Protein AF-A0EJL5-F1 (afdb_monomer_lite)

Organism: NCBI:txid355333

InterPro domains:
  IPR025711 PepSY domain [PF03413] (34-93)

Secondary structure (DSSP, 8-state):
---S--EEEEEETTEEEEEETTT-PEE---HHHHHHHHHHH--S-PPEEEEEEEEE-SSSSTT--EEEEEEEE-STT--EEEEETTT--EEEEE-HHHHHHHHHHHHHHT-TTTS--S--HHHHHHHHHHHHHHHHHHHHHHHH--TTTTHHHHHTT--

Structure (mmCIF, N/CA/C/O backbone):
data_AF-A0EJL5-F1
#
_entry.id   AF-A0EJL5-F1
#
loop_
_atom_site.group_PDB
_atom_site.id
_atom_site.type_symbol
_atom_site.label_atom_id
_atom_site.label_alt_id
_atom_site.label_comp_id
_atom_site.label_asym_id
_atom_site.label_entity_id
_atom_site.label_seq_id
_atom_site.pdbx_PDB_ins_code
_atom_site.Cartn_x
_atom_site.Cartn_y
_atom_site.Cartn_z
_atom_site.occupancy
_atom_site.B_iso_or_equiv
_atom_site.auth_seq_id
_atom_site.auth_comp_id
_atom_site.auth_asym_id
_atom_site.auth_atom_id
_atom_site.pdbx_PDB_model_num
ATOM 1 N N . MET A 1 1 ? -1.951 -8.499 -20.574 1.00 46.19 1 MET A N 1
ATOM 2 C CA . MET A 1 1 ? -2.410 -9.684 -21.342 1.00 46.19 1 MET A CA 1
ATOM 3 C C . MET A 1 1 ? -1.309 -10.113 -22.309 1.00 46.19 1 MET A C 1
ATOM 5 O O . MET A 1 1 ? -0.966 -9.353 -23.206 1.00 46.19 1 MET A O 1
ATOM 9 N N . ASN A 1 2 ? -0.693 -11.277 -22.071 1.00 50.53 2 ASN A N 1
ATOM 10 C CA . ASN A 1 2 ? 0.463 -11.780 -22.824 1.00 50.53 2 ASN A CA 1
ATOM 11 C C . ASN A 1 2 ? 0.102 -12.089 -24.284 1.00 50.53 2 ASN A C 1
ATOM 13 O O . ASN A 1 2 ? -0.917 -12.719 -24.550 1.00 50.53 2 ASN A O 1
ATOM 17 N N . ARG A 1 3 ? 0.964 -11.671 -25.218 1.00 57.22 3 ARG A N 1
ATOM 18 C CA . ARG A 1 3 ? 0.844 -11.794 -26.687 1.00 57.22 3 ARG A CA 1
ATOM 19 C C . ARG A 1 3 ? 0.914 -13.247 -27.216 1.00 57.22 3 ARG A C 1
ATOM 21 O O . ARG A 1 3 ? 1.629 -13.515 -28.173 1.00 57.22 3 ARG A O 1
ATOM 28 N N . GLY A 1 4 ? 0.236 -14.203 -26.578 1.00 70.19 4 GLY A N 1
ATOM 29 C CA . GLY A 1 4 ? 0.225 -15.614 -26.993 1.00 70.19 4 GLY A CA 1
ATOM 30 C C . GLY A 1 4 ? 1.569 -16.344 -26.852 1.00 70.19 4 GLY A C 1
ATOM 31 O O . GLY A 1 4 ? 1.742 -17.423 -27.412 1.00 70.19 4 GLY A O 1
ATOM 32 N N . LEU A 1 5 ? 2.533 -15.769 -26.126 1.00 76.06 5 LEU A N 1
ATOM 33 C CA . LEU A 1 5 ? 3.825 -16.402 -25.867 1.00 76.06 5 LEU A CA 1
ATOM 34 C C . LEU A 1 5 ? 3.715 -17.340 -24.655 1.00 76.06 5 LEU A C 1
ATOM 36 O O . LEU A 1 5 ? 3.188 -16.917 -23.622 1.00 76.06 5 LEU A O 1
ATOM 40 N N . PRO A 1 6 ? 4.204 -18.591 -24.750 1.00 85.12 6 PRO A N 1
ATOM 41 C CA . PRO A 1 6 ? 4.233 -19.494 -23.610 1.00 85.12 6 PRO A CA 1
ATOM 42 C C . PRO A 1 6 ? 5.264 -18.989 -22.591 1.00 85.12 6 PRO A C 1
ATOM 44 O O . PRO A 1 6 ? 6.407 -18.691 -22.943 1.00 85.12 6 PRO A O 1
ATOM 47 N N . VAL A 1 7 ? 4.855 -18.877 -21.327 1.00 88.44 7 VAL A N 1
ATOM 48 C CA . VAL A 1 7 ? 5.693 -18.367 -20.234 1.00 88.44 7 VAL A CA 1
ATOM 49 C C . VAL A 1 7 ? 5.631 -19.297 -19.030 1.00 88.44 7 VAL A C 1
ATOM 51 O O . VAL A 1 7 ? 4.567 -19.823 -18.702 1.00 88.44 7 VAL A O 1
ATOM 54 N N . TYR A 1 8 ? 6.762 -19.463 -18.350 1.00 88.44 8 TYR A N 1
ATOM 55 C CA . TYR A 1 8 ? 6.816 -20.065 -17.023 1.00 88.44 8 TYR A CA 1
ATOM 56 C C . TYR A 1 8 ? 6.784 -18.967 -15.966 1.00 88.44 8 TYR A C 1
ATOM 58 O O . TYR A 1 8 ? 7.500 -17.971 -16.064 1.00 88.44 8 TYR A O 1
ATOM 66 N N . ARG A 1 9 ? 5.952 -19.161 -14.944 1.00 89.50 9 ARG A N 1
ATOM 67 C CA . ARG A 1 9 ? 5.805 -18.247 -13.811 1.00 89.50 9 ARG A CA 1
ATOM 68 C C . ARG A 1 9 ? 6.376 -18.915 -12.572 1.00 89.50 9 ARG A C 1
ATOM 70 O O . ARG A 1 9 ? 5.851 -19.931 -12.125 1.00 89.50 9 ARG A O 1
ATOM 77 N N . ILE A 1 10 ? 7.455 -18.352 -12.038 1.00 87.75 10 ILE A N 1
ATOM 78 C CA . ILE A 1 10 ? 8.122 -18.857 -10.839 1.00 87.75 10 ILE A CA 1
ATOM 79 C C . ILE A 1 10 ? 7.810 -17.902 -9.696 1.00 87.75 10 ILE A C 1
ATOM 81 O O . ILE A 1 10 ? 8.216 -16.741 -9.728 1.00 87.75 10 ILE A O 1
ATOM 85 N N . ARG A 1 11 ? 7.107 -18.405 -8.681 1.00 86.69 11 ARG A N 1
ATOM 86 C CA . ARG A 1 11 ? 6.806 -17.665 -7.457 1.00 86.69 11 ARG A CA 1
ATOM 87 C C . ARG A 1 11 ? 7.716 -18.147 -6.335 1.00 86.69 11 ARG A C 1
ATOM 89 O O . ARG A 1 11 ? 7.744 -19.336 -6.028 1.00 86.69 11 ARG A O 1
ATOM 96 N N . ARG A 1 12 ? 8.461 -17.219 -5.748 1.00 82.81 12 ARG A N 1
ATOM 97 C CA . ARG A 1 12 ? 9.338 -17.428 -4.595 1.00 82.81 12 ARG A CA 1
ATOM 98 C C . ARG A 1 12 ? 8.905 -16.501 -3.458 1.00 82.81 12 ARG A C 1
ATOM 100 O O . ARG A 1 12 ? 8.036 -15.653 -3.642 1.00 82.81 12 ARG A O 1
ATOM 107 N N . ALA A 1 13 ? 9.499 -16.677 -2.281 1.00 74.88 13 ALA A N 1
ATOM 108 C CA . ALA A 1 13 ? 9.211 -15.835 -1.119 1.00 74.88 13 ALA A CA 1
ATOM 109 C C . ALA A 1 13 ? 9.649 -14.369 -1.315 1.00 74.88 13 ALA A C 1
ATOM 111 O O . ALA A 1 13 ? 9.050 -13.468 -0.742 1.00 74.88 13 ALA A O 1
ATOM 112 N N . ASP A 1 14 ? 10.672 -14.135 -2.138 1.00 69.81 14 ASP A N 1
ATOM 113 C CA . ASP A 1 14 ? 11.258 -12.827 -2.444 1.00 69.81 14 ASP A CA 1
ATOM 114 C C . ASP A 1 14 ? 10.618 -12.131 -3.657 1.00 69.81 14 ASP A C 1
ATOM 116 O O . ASP A 1 14 ? 10.848 -10.942 -3.877 1.00 69.81 14 ASP A O 1
ATOM 120 N N . GLY A 1 15 ? 9.790 -12.838 -4.430 1.00 73.81 15 GLY A N 1
ATOM 121 C CA . GLY A 1 15 ? 9.077 -12.255 -5.559 1.00 73.81 15 GLY A CA 1
ATOM 122 C C . GLY A 1 15 ? 8.646 -13.252 -6.625 1.00 73.81 15 GLY A C 1
ATOM 123 O O . GLY A 1 15 ? 8.797 -14.472 -6.515 1.00 73.81 15 GLY A O 1
ATOM 124 N N . GLU A 1 16 ? 8.090 -12.702 -7.696 1.00 84.62 16 GLU A N 1
ATOM 125 C CA . GLU A 1 16 ? 7.648 -13.456 -8.863 1.00 84.62 16 GLU A CA 1
ATOM 126 C C . GLU A 1 16 ? 8.541 -13.135 -10.066 1.00 84.62 16 GLU A C 1
ATOM 128 O O . GLU A 1 16 ? 8.894 -11.979 -10.293 1.00 84.62 16 GLU A O 1
ATOM 133 N N . THR A 1 17 ? 8.929 -14.149 -10.839 1.00 85.38 17 THR A N 1
ATOM 134 C CA . THR A 1 17 ? 9.725 -13.993 -12.066 1.00 85.38 17 THR A CA 1
ATOM 135 C C . THR A 1 17 ? 9.051 -14.728 -13.215 1.00 85.38 17 THR A C 1
ATOM 137 O O . THR A 1 17 ? 8.644 -15.884 -13.062 1.00 85.38 17 THR A O 1
ATOM 140 N N . LEU A 1 18 ? 8.967 -14.081 -14.378 1.00 87.06 18 LEU A N 1
ATOM 141 C CA . LEU A 1 18 ? 8.543 -14.727 -15.614 1.00 87.06 18 LEU A CA 1
ATOM 142 C C . LEU A 1 18 ? 9.748 -15.150 -16.452 1.00 87.06 18 LEU A C 1
ATOM 144 O O . LEU A 1 18 ? 10.692 -14.386 -16.637 1.00 87.06 18 LEU A O 1
ATOM 148 N N . LEU A 1 19 ? 9.687 -16.368 -16.983 1.00 87.38 19 LEU A N 1
ATOM 149 C CA . LEU A 1 19 ? 10.643 -16.900 -17.948 1.00 87.38 19 LEU A CA 1
ATOM 150 C C . LEU A 1 19 ? 9.923 -17.204 -19.260 1.00 87.38 19 LEU A C 1
ATOM 152 O O . LEU A 1 19 ? 8.793 -17.699 -19.265 1.00 87.38 19 LEU A O 1
ATOM 156 N N . ASN A 1 20 ? 10.585 -16.958 -20.382 1.00 85.88 20 ASN A N 1
ATOM 157 C CA . ASN A 1 20 ? 10.108 -17.407 -21.681 1.00 85.88 20 ASN A CA 1
ATOM 158 C C . ASN A 1 20 ? 10.239 -18.937 -21.771 1.00 85.88 20 ASN A C 1
ATOM 160 O O . ASN A 1 20 ? 11.302 -19.503 -21.526 1.00 85.88 20 ASN A O 1
ATOM 164 N N . ALA A 1 21 ? 9.146 -19.624 -22.112 1.00 85.44 21 ALA A N 1
ATOM 165 C CA . ALA A 1 21 ? 9.117 -21.085 -22.125 1.00 85.44 21 ALA A CA 1
ATOM 166 C C . ALA A 1 21 ? 9.883 -21.717 -23.301 1.00 85.44 21 ALA A C 1
ATOM 168 O O . ALA A 1 21 ? 10.036 -22.936 -23.329 1.00 85.44 21 ALA A O 1
ATOM 169 N N . ARG A 1 22 ? 10.337 -20.918 -24.278 1.00 86.50 22 ARG A N 1
ATOM 170 C CA . ARG A 1 22 ? 11.086 -21.402 -25.450 1.00 86.50 22 ARG A CA 1
ATOM 171 C C . ARG A 1 22 ? 12.598 -21.418 -25.243 1.00 86.50 22 ARG A C 1
ATOM 173 O O . ARG A 1 22 ? 13.253 -22.325 -25.738 1.00 86.50 22 ARG A O 1
ATOM 180 N N . ASP A 1 23 ? 13.139 -20.420 -24.552 1.00 87.62 23 ASP A N 1
ATOM 181 C CA . ASP A 1 23 ? 14.586 -20.203 -24.399 1.00 87.62 23 ASP A CA 1
ATOM 182 C C . ASP A 1 23 ? 15.035 -20.096 -22.930 1.00 87.62 23 ASP A C 1
ATOM 184 O O . ASP A 1 23 ? 16.232 -20.060 -22.655 1.00 87.62 23 ASP A O 1
ATOM 188 N N . GLY A 1 24 ? 14.098 -20.062 -21.975 1.00 84.56 24 GLY A N 1
ATOM 189 C CA . GLY A 1 24 ? 14.390 -19.904 -20.552 1.00 84.56 24 GLY A CA 1
ATOM 190 C C . GLY A 1 24 ? 14.845 -18.497 -20.154 1.00 84.56 24 GLY A C 1
ATOM 191 O O . GLY A 1 24 ? 15.224 -18.295 -19.001 1.00 84.56 24 GLY A O 1
ATOM 192 N N . ALA A 1 25 ? 14.808 -17.518 -21.064 1.00 87.50 25 ALA A N 1
ATOM 193 C CA . ALA A 1 25 ? 15.240 -16.158 -20.775 1.00 87.50 25 ALA A CA 1
ATOM 194 C C . ALA A 1 25 ? 14.296 -15.476 -19.772 1.00 87.50 25 ALA A C 1
ATOM 196 O O . ALA A 1 25 ? 13.071 -15.605 -19.859 1.00 87.50 25 ALA A O 1
ATOM 197 N N . VAL A 1 26 ? 14.868 -14.718 -18.831 1.00 85.38 26 VAL A N 1
ATOM 198 C CA . VAL A 1 26 ? 14.097 -13.919 -17.870 1.00 85.38 26 VAL A CA 1
ATOM 199 C C . VAL A 1 26 ? 13.400 -12.779 -18.603 1.00 85.38 26 VAL A C 1
ATOM 201 O O . VAL A 1 26 ? 14.040 -11.979 -19.284 1.00 85.38 26 VAL A O 1
ATOM 204 N N . ILE A 1 27 ? 12.084 -12.692 -18.440 1.00 85.44 27 ILE A N 1
ATOM 205 C CA . ILE A 1 27 ? 11.277 -11.607 -18.984 1.00 85.44 27 ILE A CA 1
ATOM 206 C C . ILE A 1 27 ? 11.277 -10.472 -17.964 1.00 85.44 27 ILE A C 1
ATOM 208 O O . ILE A 1 27 ? 10.785 -10.624 -16.848 1.00 85.44 27 ILE A O 1
ATOM 212 N N . VAL A 1 28 ? 11.816 -9.325 -18.370 1.00 85.81 28 VAL A N 1
ATOM 213 C CA . VAL A 1 28 ? 11.739 -8.076 -17.610 1.00 85.81 28 VAL A CA 1
ATOM 214 C C . VAL A 1 28 ? 10.958 -7.067 -18.436 1.00 85.81 28 VAL A C 1
ATOM 216 O O . VAL A 1 28 ? 11.275 -6.808 -19.599 1.00 85.81 28 VAL A O 1
ATOM 219 N N . PHE A 1 29 ? 9.925 -6.492 -17.835 1.00 88.31 29 PHE A N 1
ATOM 220 C CA . PHE A 1 29 ? 9.104 -5.479 -18.473 1.00 88.31 29 PHE A CA 1
ATOM 221 C C . PHE A 1 29 ? 9.745 -4.109 -18.300 1.00 88.31 29 PHE A C 1
ATOM 223 O O . PHE A 1 29 ? 10.000 -3.639 -17.190 1.00 88.31 29 PHE A O 1
ATOM 230 N N . ASN A 1 30 ? 10.016 -3.466 -19.431 1.00 90.50 30 ASN A N 1
ATOM 231 C CA . ASN A 1 30 ? 10.610 -2.141 -19.462 1.00 90.50 30 ASN A CA 1
ATOM 232 C C . ASN A 1 30 ? 9.564 -1.042 -19.194 1.00 90.50 30 ASN A C 1
ATOM 234 O O . ASN A 1 30 ? 8.351 -1.264 -19.195 1.00 90.50 30 ASN A O 1
ATOM 238 N N . GLN A 1 31 ? 10.054 0.185 -19.036 1.00 91.19 31 GLN A N 1
ATOM 239 C CA . GLN A 1 31 ? 9.227 1.374 -18.837 1.00 91.19 31 GLN A CA 1
ATOM 240 C C . GLN A 1 31 ? 8.185 1.585 -19.955 1.00 91.19 31 GLN A C 1
ATOM 242 O O . GLN A 1 31 ? 7.077 2.049 -19.690 1.00 91.19 31 GLN A O 1
ATOM 247 N N . GLN A 1 32 ? 8.502 1.232 -21.208 1.00 91.31 32 GLN A N 1
ATOM 248 C CA . GLN A 1 32 ? 7.567 1.379 -22.331 1.00 91.31 32 GLN A CA 1
ATOM 249 C C . GLN A 1 32 ? 6.376 0.423 -22.212 1.00 91.31 32 GLN A C 1
ATOM 251 O O . GLN A 1 32 ? 5.245 0.818 -22.493 1.00 91.31 32 GLN A O 1
ATOM 256 N N . PHE A 1 33 ? 6.607 -0.809 -21.756 1.00 90.06 33 PHE A N 1
ATOM 257 C CA . PHE A 1 33 ? 5.539 -1.760 -21.470 1.00 90.06 33 PHE A CA 1
ATOM 258 C C . PHE A 1 33 ? 4.641 -1.264 -20.336 1.00 90.06 33 PHE A C 1
ATOM 260 O O . PHE A 1 33 ? 3.416 -1.326 -20.458 1.00 90.06 33 PHE A O 1
ATOM 267 N N . ALA A 1 34 ? 5.235 -0.727 -19.265 1.00 90.69 34 ALA A N 1
ATOM 268 C CA . ALA A 1 34 ? 4.478 -0.127 -18.171 1.00 90.69 34 ALA A CA 1
ATOM 269 C C . ALA A 1 34 ? 3.613 1.040 -18.673 1.00 90.69 34 ALA A C 1
ATOM 271 O O . ALA A 1 34 ? 2.425 1.090 -18.370 1.00 90.69 34 ALA A O 1
ATOM 272 N N . LYS A 1 35 ? 4.163 1.912 -19.532 1.00 92.12 35 LYS A N 1
ATOM 273 C CA . LYS A 1 35 ? 3.420 3.008 -20.175 1.00 92.12 35 LYS A CA 1
ATOM 274 C C . LYS A 1 35 ? 2.210 2.504 -20.968 1.00 92.12 35 LYS A C 1
ATOM 276 O O . LYS A 1 35 ? 1.109 3.018 -20.808 1.00 92.12 35 LYS A O 1
ATOM 281 N N . GLN A 1 36 ? 2.411 1.500 -21.825 1.00 91.25 36 GLN A N 1
ATOM 282 C CA . GLN A 1 36 ? 1.345 0.928 -22.658 1.00 91.25 36 GLN A CA 1
ATOM 283 C C . GLN A 1 36 ? 0.258 0.264 -21.812 1.00 91.25 36 GLN A C 1
ATOM 285 O O . GLN A 1 36 ? -0.926 0.463 -22.066 1.00 91.25 36 GLN A O 1
ATOM 290 N N . THR A 1 37 ? 0.664 -0.496 -20.797 1.00 90.31 37 THR A N 1
ATOM 291 C CA . THR A 1 37 ? -0.255 -1.206 -19.903 1.00 90.31 37 THR A CA 1
ATOM 292 C C . THR A 1 37 ? -1.056 -0.227 -19.054 1.00 90.31 37 THR A C 1
ATOM 294 O O . THR A 1 37 ? -2.268 -0.371 -18.962 1.00 90.31 37 THR A O 1
ATOM 297 N N . ALA A 1 38 ? -0.414 0.808 -18.507 1.00 90.88 38 ALA A N 1
ATOM 298 C CA . ALA A 1 38 ? -1.092 1.848 -17.744 1.00 90.88 38 ALA A CA 1
ATOM 299 C C . ALA A 1 38 ? -2.094 2.630 -18.608 1.00 90.88 38 A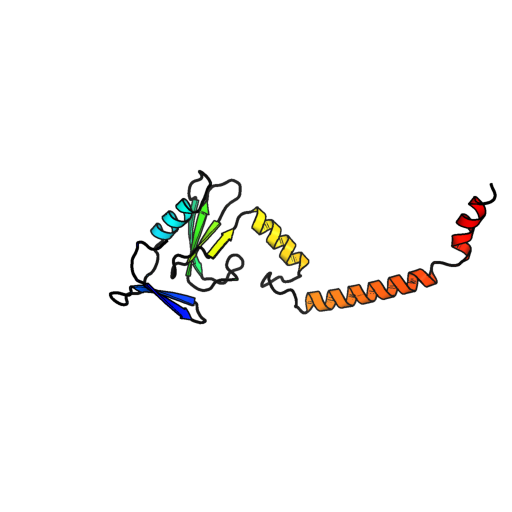LA A C 1
ATOM 301 O O . ALA A 1 38 ? -3.218 2.836 -18.175 1.00 90.88 38 ALA A O 1
ATOM 302 N N . ASN A 1 39 ? -1.735 3.009 -19.840 1.00 90.12 39 ASN A N 1
ATOM 303 C CA . ASN A 1 39 ? -2.658 3.693 -20.757 1.00 90.12 39 ASN A CA 1
ATOM 304 C C . ASN A 1 39 ? -3.847 2.822 -21.180 1.00 90.12 39 ASN A C 1
ATOM 306 O O . ASN A 1 39 ? -4.939 3.339 -21.371 1.00 90.12 39 ASN A O 1
ATOM 310 N N . ALA A 1 40 ? -3.642 1.514 -21.358 1.00 88.62 40 ALA A N 1
ATOM 311 C CA . ALA A 1 40 ? -4.730 0.595 -21.686 1.00 88.62 40 ALA A CA 1
ATOM 312 C C . ALA A 1 40 ? -5.687 0.374 -20.503 1.00 88.62 40 ALA A C 1
ATOM 314 O O . ALA A 1 40 ? -6.850 0.035 -20.700 1.00 88.62 40 ALA A O 1
ATOM 315 N N . ASP A 1 41 ? -5.176 0.528 -19.285 1.00 88.56 41 ASP A N 1
ATOM 316 C CA . ASP A 1 41 ? -5.903 0.301 -18.043 1.00 88.56 41 ASP A CA 1
ATOM 317 C C . ASP A 1 41 ? -6.597 1.559 -17.498 1.00 88.56 41 ASP A C 1
ATOM 319 O O . ASP A 1 41 ? -7.612 1.476 -16.804 1.00 88.56 41 ASP A O 1
ATOM 323 N N . PHE A 1 42 ? -6.043 2.731 -17.802 1.00 86.31 42 PHE A N 1
ATOM 324 C CA . PHE A 1 42 ? -6.560 4.014 -17.367 1.00 86.31 42 PHE A CA 1
ATOM 325 C C . PHE A 1 42 ? -7.717 4.467 -18.263 1.00 86.31 42 PHE A C 1
ATOM 327 O O . PHE A 1 42 ? -7.548 4.726 -19.450 1.00 86.31 42 PHE A O 1
ATOM 334 N N . THR A 1 43 ? -8.907 4.600 -17.680 1.00 81.81 43 THR A N 1
ATOM 335 C CA . THR A 1 43 ? -10.118 5.036 -18.400 1.00 81.81 43 THR A CA 1
ATOM 336 C C . THR A 1 43 ? -10.168 6.553 -18.646 1.00 81.81 43 THR A C 1
ATOM 338 O O . THR A 1 43 ? -11.035 7.030 -19.375 1.00 81.81 43 THR A O 1
ATOM 341 N N . GLY A 1 44 ? -9.288 7.342 -18.020 1.00 76.44 44 GLY A N 1
ATOM 342 C CA . GLY A 1 44 ? -9.262 8.798 -18.179 1.00 76.44 44 GLY A CA 1
ATOM 343 C C . GLY A 1 44 ? -8.514 9.250 -19.438 1.00 76.44 44 GLY A C 1
ATOM 344 O O . GLY A 1 44 ? -7.626 8.565 -19.930 1.00 76.44 44 GLY A O 1
ATOM 345 N N . ASN A 1 45 ? -8.831 10.446 -19.939 1.00 75.06 45 ASN A N 1
ATOM 346 C CA . ASN A 1 45 ? -8.185 11.024 -21.127 1.00 75.06 45 ASN A CA 1
ATOM 347 C C . ASN A 1 45 ? -6.982 11.927 -20.776 1.00 75.06 45 ASN A C 1
ATOM 349 O O . ASN A 1 45 ? -6.753 12.944 -21.427 1.00 75.06 45 ASN A O 1
ATOM 353 N N . HIS A 1 46 ? -6.267 11.603 -19.698 1.00 83.00 46 HIS A N 1
ATOM 354 C CA . HIS A 1 46 ? -5.140 12.395 -19.196 1.00 83.00 46 HIS A CA 1
ATOM 355 C C . HIS A 1 46 ? -3.806 11.762 -19.584 1.00 83.00 46 HIS A C 1
ATOM 357 O O . HIS A 1 46 ? -3.693 10.544 -19.721 1.00 83.00 46 HIS A O 1
ATOM 363 N N . GLU A 1 47 ? -2.789 12.603 -19.759 1.00 87.38 47 GLU A N 1
ATOM 364 C CA . GLU A 1 47 ? -1.450 12.151 -20.115 1.00 87.38 47 GLU A CA 1
ATOM 365 C C . GLU A 1 47 ? -0.706 11.571 -18.905 1.00 87.38 47 GLU A C 1
ATOM 367 O O . GLU A 1 47 ? -1.034 11.815 -17.743 1.00 87.38 47 GLU A O 1
ATOM 372 N N . ILE A 1 48 ? 0.331 10.788 -19.188 1.00 89.81 48 ILE A N 1
ATOM 373 C CA . ILE A 1 48 ? 1.247 10.294 -18.162 1.00 89.81 48 ILE A CA 1
ATOM 374 C C . ILE A 1 48 ? 2.214 11.421 -17.808 1.00 89.81 48 ILE A C 1
ATOM 376 O O . ILE A 1 48 ? 2.995 11.853 -18.653 1.00 89.81 48 ILE A O 1
ATOM 380 N N . GLU A 1 49 ? 2.184 11.851 -16.552 1.00 92.12 49 GLU A N 1
ATOM 381 C CA . GLU A 1 49 ? 3.066 12.878 -16.000 1.00 92.12 49 GLU A CA 1
ATOM 382 C C . GLU A 1 49 ? 4.487 12.340 -15.799 1.00 92.12 49 GLU A C 1
ATOM 384 O O . GLU A 1 49 ? 5.472 12.968 -16.181 1.00 92.12 49 GLU A O 1
ATOM 389 N N . SER A 1 50 ? 4.612 11.156 -15.196 1.00 92.81 50 SER A N 1
ATOM 390 C CA . SER A 1 50 ? 5.913 10.556 -14.899 1.00 92.81 50 SER A CA 1
ATOM 391 C C . SER A 1 50 ? 5.833 9.040 -14.779 1.00 92.81 50 SER A C 1
ATOM 393 O O . SER A 1 50 ? 4.785 8.465 -14.484 1.00 92.81 50 SER A O 1
ATOM 395 N N . ILE A 1 51 ? 6.968 8.379 -15.016 1.00 94.62 51 ILE A N 1
ATOM 396 C CA . ILE A 1 51 ? 7.133 6.950 -14.756 1.00 94.62 51 ILE A CA 1
ATOM 397 C C . ILE A 1 51 ? 8.405 6.767 -13.939 1.00 94.62 51 ILE A C 1
ATOM 399 O O . ILE A 1 51 ? 9.479 7.187 -14.369 1.00 94.62 51 ILE A O 1
ATOM 403 N N . THR A 1 52 ? 8.287 6.131 -12.780 1.00 95.00 52 THR A N 1
ATOM 404 C CA . THR A 1 52 ? 9.391 5.950 -11.830 1.00 95.00 52 THR A CA 1
ATOM 405 C C . THR A 1 52 ? 9.529 4.476 -11.470 1.00 95.00 52 THR A C 1
ATOM 407 O O . THR A 1 52 ? 8.528 3.783 -11.296 1.00 95.00 52 THR A O 1
ATOM 410 N N . ALA A 1 53 ? 10.764 3.982 -11.376 1.00 94.44 53 ALA A N 1
ATOM 411 C CA . ALA A 1 53 ? 11.032 2.639 -10.869 1.00 94.44 53 ALA A CA 1
ATOM 412 C C . ALA A 1 53 ? 10.991 2.635 -9.335 1.00 94.44 53 ALA A C 1
ATOM 414 O O . ALA A 1 53 ? 11.441 3.591 -8.705 1.00 94.44 53 ALA A O 1
ATOM 415 N N . GLY A 1 54 ? 10.504 1.551 -8.742 1.00 92.81 54 GLY A N 1
ATOM 416 C CA . GLY A 1 54 ? 10.510 1.345 -7.298 1.00 92.81 54 GLY A CA 1
ATOM 417 C C . GLY A 1 54 ? 10.635 -0.130 -6.932 1.00 92.81 54 GLY A C 1
ATOM 418 O O . GLY A 1 54 ? 10.698 -1.000 -7.805 1.00 92.81 54 GLY A O 1
ATOM 419 N N . LEU A 1 55 ? 10.699 -0.406 -5.632 1.00 92.94 55 LEU A N 1
ATOM 420 C CA . LEU A 1 55 ? 10.805 -1.753 -5.082 1.00 92.94 55 LEU A CA 1
ATOM 421 C C . LEU A 1 55 ? 9.741 -1.933 -4.000 1.00 92.94 55 LEU A C 1
ATOM 423 O O . LEU A 1 55 ? 9.692 -1.153 -3.053 1.00 92.94 55 LEU A O 1
ATOM 427 N N . ALA A 1 56 ? 8.900 -2.953 -4.153 1.00 89.88 56 ALA A N 1
ATOM 428 C CA . ALA A 1 56 ? 7.922 -3.347 -3.147 1.00 89.88 56 ALA A CA 1
ATOM 429 C C . ALA A 1 56 ? 8.572 -4.275 -2.095 1.00 89.88 56 ALA A C 1
ATOM 431 O O . ALA A 1 56 ? 9.477 -5.045 -2.450 1.00 89.88 56 ALA A O 1
ATOM 432 N N . PRO A 1 57 ? 8.104 -4.266 -0.832 1.00 89.69 57 PRO A N 1
ATOM 433 C CA . PRO A 1 57 ? 6.908 -3.566 -0.358 1.00 89.69 57 PRO A CA 1
ATOM 434 C C . PRO A 1 57 ? 7.172 -2.114 0.069 1.00 89.69 57 PRO A C 1
ATOM 436 O O . PRO A 1 57 ? 8.120 -1.822 0.796 1.00 89.69 57 PRO A O 1
ATOM 439 N N . ASP A 1 58 ? 6.270 -1.219 -0.325 1.00 88.75 58 ASP A N 1
ATOM 440 C CA . ASP A 1 58 ? 6.092 0.106 0.277 1.00 88.75 58 ASP A CA 1
ATOM 441 C C . ASP A 1 58 ? 4.643 0.279 0.763 1.00 88.75 58 ASP A C 1
ATOM 443 O O . ASP A 1 58 ? 3.835 -0.648 0.699 1.00 88.75 58 ASP A O 1
ATOM 447 N N . ILE A 1 59 ? 4.284 1.469 1.245 1.00 87.31 59 ILE A N 1
ATOM 448 C CA . ILE A 1 59 ? 2.947 1.711 1.792 1.00 87.31 59 ILE A CA 1
ATOM 449 C C . ILE A 1 59 ? 1.827 1.543 0.756 1.00 87.31 59 ILE A C 1
ATOM 451 O O . ILE A 1 59 ? 0.733 1.110 1.111 1.00 87.31 59 ILE A O 1
ATOM 455 N N . GLU A 1 60 ? 2.078 1.848 -0.520 1.00 89.56 60 GLU A N 1
ATOM 456 C CA . GLU A 1 60 ? 1.076 1.774 -1.588 1.00 89.56 60 GLU A CA 1
ATOM 457 C C . GLU A 1 60 ? 1.042 0.381 -2.252 1.00 89.56 60 GLU A C 1
ATOM 459 O O . GLU A 1 60 ? 0.011 0.005 -2.818 1.00 89.56 60 GLU A O 1
ATOM 464 N N . THR A 1 61 ? 2.114 -0.406 -2.115 1.00 90.69 61 THR A N 1
ATOM 465 C CA . THR A 1 61 ? 2.332 -1.743 -2.703 1.00 90.69 61 THR A CA 1
ATOM 466 C C . THR A 1 61 ? 2.560 -2.844 -1.657 1.00 90.69 61 THR A C 1
ATOM 468 O O . THR A 1 61 ? 3.141 -3.881 -1.966 1.00 90.69 61 THR A O 1
ATOM 471 N N . ARG A 1 62 ? 2.077 -2.645 -0.422 1.00 86.94 62 ARG A N 1
ATOM 472 C CA . ARG A 1 62 ? 2.308 -3.527 0.743 1.00 86.94 62 ARG A CA 1
ATOM 473 C C . ARG A 1 62 ? 1.936 -5.003 0.535 1.00 86.94 62 ARG A C 1
ATOM 475 O O . ARG A 1 62 ? 2.520 -5.870 1.173 1.00 86.94 62 ARG A O 1
ATOM 482 N N . ASP A 1 63 ? 1.019 -5.286 -0.389 1.00 86.25 63 ASP A N 1
ATOM 483 C CA . ASP A 1 63 ? 0.559 -6.640 -0.733 1.00 86.25 63 ASP A CA 1
ATOM 484 C C . ASP A 1 63 ? 1.415 -7.321 -1.820 1.00 86.25 63 ASP A C 1
ATOM 486 O O . ASP A 1 63 ? 1.049 -8.366 -2.356 1.00 86.25 63 ASP A O 1
ATOM 490 N N . SER A 1 64 ? 2.520 -6.700 -2.234 1.00 88.12 64 SER A N 1
ATOM 491 C CA . SER A 1 64 ? 3.353 -7.136 -3.357 1.00 88.12 64 SER A CA 1
ATOM 492 C C . SER A 1 64 ? 4.839 -7.096 -3.012 1.00 88.12 64 SER A C 1
ATOM 494 O O . SER A 1 64 ? 5.269 -6.414 -2.085 1.00 88.12 64 SER A O 1
ATOM 496 N N . THR A 1 65 ? 5.641 -7.831 -3.781 1.00 89.19 65 THR A N 1
ATOM 497 C CA . THR A 1 65 ? 7.097 -7.890 -3.623 1.00 89.19 65 THR A CA 1
ATOM 498 C C . THR A 1 65 ? 7.797 -7.779 -4.971 1.00 89.19 65 THR A C 1
ATOM 500 O O . THR A 1 65 ? 7.282 -8.215 -6.004 1.00 89.19 65 THR A O 1
ATOM 503 N N . GLY A 1 66 ? 8.994 -7.194 -4.953 1.00 89.31 66 GLY A N 1
ATOM 504 C CA . GLY A 1 66 ? 9.848 -7.078 -6.131 1.00 89.31 66 GLY A CA 1
ATOM 505 C C . GLY A 1 66 ? 9.746 -5.730 -6.856 1.00 89.31 66 GLY A C 1
ATOM 506 O O . GLY A 1 66 ? 9.083 -4.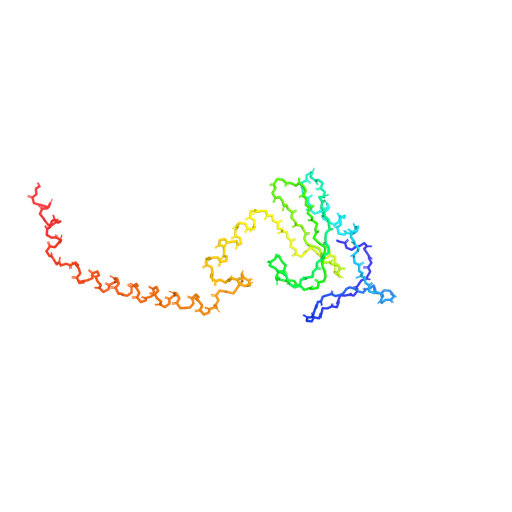799 -6.389 1.00 89.31 66 GLY A O 1
ATOM 507 N N . PRO A 1 67 ? 10.483 -5.582 -7.971 1.00 92.06 67 PRO A N 1
ATOM 508 C CA . PRO A 1 67 ? 10.606 -4.312 -8.671 1.00 92.06 67 PRO A CA 1
ATOM 509 C C . PRO A 1 67 ? 9.313 -3.956 -9.404 1.00 92.06 67 PRO A C 1
ATOM 511 O O . PRO A 1 67 ? 8.684 -4.806 -10.040 1.00 92.06 67 PRO A O 1
ATOM 514 N N . TYR A 1 68 ? 8.944 -2.681 -9.370 1.00 94.69 68 TYR A N 1
ATOM 515 C CA . TYR A 1 68 ? 7.756 -2.166 -10.036 1.00 94.69 68 TYR A CA 1
ATOM 516 C C . TYR A 1 68 ? 8.042 -0.864 -10.791 1.00 94.69 68 TYR A C 1
ATOM 518 O O . TYR A 1 68 ? 9.014 -0.155 -10.532 1.00 94.69 68 TYR A O 1
ATOM 526 N N . TRP A 1 69 ? 7.138 -0.527 -11.705 1.00 95.75 69 TRP A N 1
ATOM 527 C CA . TRP A 1 69 ? 7.015 0.773 -12.348 1.00 95.75 69 TRP A CA 1
ATOM 528 C C . TRP A 1 69 ? 5.770 1.481 -11.825 1.00 95.75 69 TRP A C 1
ATOM 530 O O . TRP A 1 69 ? 4.661 0.960 -11.937 1.00 95.75 69 TRP A O 1
ATOM 540 N N . ARG A 1 70 ? 5.953 2.674 -11.268 1.00 96.00 70 ARG A N 1
ATOM 541 C CA . ARG A 1 70 ? 4.873 3.586 -10.897 1.00 96.00 70 ARG A CA 1
ATOM 542 C C . ARG A 1 70 ? 4.639 4.549 -12.047 1.00 96.00 70 ARG A C 1
ATOM 544 O O . ARG A 1 70 ? 5.534 5.315 -12.393 1.00 96.00 70 ARG A O 1
ATOM 551 N N . VAL A 1 71 ? 3.445 4.515 -12.620 1.00 95.12 71 VAL A N 1
ATOM 552 C CA . VAL A 1 71 ? 3.000 5.427 -13.675 1.00 95.12 71 VAL A CA 1
ATOM 553 C C . VAL A 1 71 ? 2.041 6.437 -13.060 1.00 95.12 71 VAL A C 1
ATOM 555 O O . VAL A 1 71 ? 0.983 6.052 -12.567 1.00 95.12 71 VAL A O 1
ATOM 558 N N . ASN A 1 72 ? 2.419 7.713 -13.068 1.00 94.12 72 ASN A N 1
ATOM 559 C CA . ASN A 1 72 ? 1.600 8.813 -12.566 1.00 94.12 72 ASN A CA 1
ATOM 560 C C . ASN A 1 72 ? 0.894 9.510 -13.727 1.00 94.12 72 ASN A C 1
ATOM 562 O O . ASN A 1 72 ? 1.528 9.813 -14.740 1.00 94.12 72 ASN A O 1
ATOM 566 N N . PHE A 1 73 ? -0.396 9.776 -13.568 1.00 93.19 73 PHE A N 1
ATOM 567 C CA . PHE A 1 73 ? -1.217 10.493 -14.538 1.00 93.19 73 PHE A CA 1
ATOM 568 C C . PHE A 1 73 ? -1.423 11.943 -14.105 1.00 93.19 73 PHE A C 1
ATOM 570 O O . PHE A 1 73 ? -1.525 12.232 -12.915 1.00 93.19 73 PHE A O 1
ATOM 577 N N . SER A 1 74 ? -1.524 12.845 -15.082 1.00 89.81 74 SER A N 1
ATOM 578 C CA . SER A 1 74 ? -1.796 14.272 -14.877 1.00 89.81 74 SER A CA 1
ATOM 579 C C . SER A 1 74 ? -3.295 14.572 -14.705 1.00 89.81 74 SER A C 1
ATOM 581 O O . SER A 1 74 ? -3.823 15.546 -15.245 1.00 89.81 74 SER A O 1
ATOM 583 N N . ASP A 1 75 ? -4.016 13.714 -13.981 1.00 87.00 75 ASP A N 1
ATOM 584 C CA . ASP A 1 75 ? -5.432 13.903 -13.671 1.00 87.00 75 ASP A CA 1
ATOM 585 C C . ASP A 1 75 ? -5.630 14.687 -12.362 1.00 87.00 75 ASP A C 1
ATOM 587 O O . ASP A 1 75 ? -4.757 14.751 -11.495 1.00 87.00 75 ASP A O 1
ATOM 591 N N . GLY A 1 76 ? -6.823 15.264 -12.176 1.00 85.38 76 GLY A N 1
ATOM 592 C CA . GLY A 1 76 ? -7.151 16.022 -10.957 1.00 85.38 76 GLY A CA 1
ATOM 593 C C . GLY A 1 76 ? -7.080 15.197 -9.663 1.00 85.38 76 GLY A C 1
ATOM 594 O O . GLY A 1 76 ? -7.005 15.765 -8.576 1.00 85.38 76 GLY A O 1
ATOM 595 N N . ASN A 1 77 ? -7.066 13.865 -9.774 1.00 86.31 77 ASN A N 1
ATOM 596 C CA . ASN A 1 77 ? -7.029 12.939 -8.645 1.00 86.31 77 ASN A CA 1
ATOM 597 C C . ASN A 1 77 ? -5.637 12.336 -8.395 1.00 86.31 77 ASN A C 1
ATOM 599 O O . ASN A 1 77 ? -5.520 11.475 -7.517 1.00 86.31 77 ASN A O 1
ATOM 603 N N . SER A 1 78 ? -4.606 12.760 -9.134 1.00 89.94 78 SER A N 1
ATOM 604 C CA . SER A 1 78 ? -3.222 12.274 -9.015 1.00 89.94 78 SER A CA 1
ATOM 605 C C . SER A 1 78 ? -3.134 10.742 -8.981 1.00 89.94 78 SER A C 1
ATOM 607 O O . SER A 1 78 ? -2.590 10.139 -8.043 1.00 89.94 78 SER A O 1
ATOM 609 N N . THR A 1 79 ? -3.744 10.107 -9.975 1.00 92.94 79 THR A N 1
ATOM 610 C CA . THR A 1 79 ? -3.821 8.659 -10.122 1.00 92.94 79 THR A CA 1
ATOM 611 C C . THR A 1 79 ? -2.438 8.082 -10.417 1.00 92.94 79 THR A C 1
ATOM 613 O O . THR A 1 79 ? -1.710 8.532 -11.300 1.00 92.94 79 THR A O 1
ATOM 616 N N . SER A 1 80 ? -2.080 7.045 -9.670 1.00 94.12 80 SER A N 1
ATOM 617 C CA . SER A 1 80 ? -0.845 6.285 -9.801 1.00 94.12 80 SER A CA 1
ATOM 618 C C . SER A 1 80 ? -1.184 4.812 -10.009 1.00 94.12 80 SER A C 1
ATOM 620 O O . SER A 1 80 ? -1.897 4.207 -9.203 1.00 94.12 80 SER A O 1
ATOM 622 N N . ILE A 1 81 ? -0.662 4.223 -11.081 1.00 94.81 81 ILE A N 1
ATOM 623 C CA . ILE A 1 81 ? -0.791 2.792 -11.369 1.00 94.81 81 ILE A CA 1
ATOM 624 C C . ILE A 1 81 ? 0.572 2.135 -11.166 1.00 94.81 81 ILE A C 1
ATOM 626 O O . ILE A 1 81 ? 1.576 2.579 -11.721 1.00 94.81 81 ILE A O 1
ATOM 630 N N . TYR A 1 82 ? 0.597 1.070 -10.371 1.00 94.94 82 TYR A N 1
ATOM 631 C CA . TYR A 1 82 ? 1.791 0.288 -10.075 1.00 94.94 82 TYR A CA 1
ATOM 632 C C . TYR A 1 82 ? 1.773 -0.994 -10.894 1.00 94.94 82 TYR A C 1
ATOM 634 O O . TYR A 1 82 ? 0.804 -1.751 -10.845 1.00 94.94 82 TYR A O 1
ATOM 642 N N . ILE A 1 83 ? 2.843 -1.247 -11.640 1.00 94.25 83 ILE A N 1
ATOM 643 C CA . ILE A 1 83 ? 2.967 -2.390 -12.549 1.00 94.25 83 ILE A CA 1
ATOM 644 C C . ILE A 1 83 ? 4.245 -3.144 -12.206 1.00 94.25 83 ILE A C 1
ATOM 646 O O . ILE A 1 83 ? 5.310 -2.539 -12.127 1.00 94.25 83 ILE A O 1
ATOM 650 N N . SER A 1 84 ? 4.170 -4.459 -12.032 1.00 92.56 84 SER A N 1
ATOM 651 C CA . SER A 1 84 ? 5.347 -5.284 -11.763 1.00 92.56 84 SER A CA 1
ATOM 652 C C . SER A 1 84 ? 6.322 -5.254 -12.941 1.00 92.56 84 SER A C 1
ATOM 654 O O . SER A 1 84 ? 5.944 -5.532 -14.081 1.00 92.56 84 SER A O 1
ATOM 656 N N . ALA A 1 85 ? 7.597 -4.980 -12.670 1.00 90.75 85 ALA A N 1
ATOM 657 C CA . ALA A 1 85 ? 8.650 -5.067 -13.677 1.00 90.75 85 ALA A CA 1
ATOM 658 C C . ALA A 1 85 ? 9.025 -6.526 -13.998 1.00 90.75 85 ALA A C 1
ATOM 660 O O . ALA A 1 85 ? 9.616 -6.785 -15.044 1.00 90.75 85 ALA A O 1
ATOM 661 N N . SER A 1 86 ? 8.677 -7.485 -13.133 1.00 88.88 86 SER A N 1
ATOM 662 C CA . SER A 1 86 ? 9.025 -8.900 -13.298 1.00 88.88 86 SER A CA 1
ATOM 663 C C . SER A 1 86 ? 7.887 -9.763 -13.850 1.00 88.88 86 SER A C 1
ATOM 665 O O . SER A 1 86 ? 8.151 -10.722 -14.575 1.00 88.88 86 SER A O 1
ATOM 667 N N . SER A 1 87 ? 6.627 -9.435 -13.541 1.00 86.38 87 SER A N 1
ATOM 668 C CA . SER A 1 87 ? 5.454 -10.169 -14.039 1.00 86.38 87 SER A CA 1
ATOM 669 C C . SER A 1 87 ? 4.605 -9.391 -15.041 1.00 86.38 87 SER A C 1
ATOM 671 O O . SER A 1 87 ? 3.853 -10.000 -15.799 1.00 86.38 87 SER A O 1
ATOM 673 N N . GLY A 1 88 ? 4.734 -8.061 -15.087 1.00 87.00 88 GLY A N 1
ATOM 674 C CA . GLY A 1 88 ? 3.896 -7.210 -15.933 1.00 87.00 88 GLY A CA 1
ATOM 675 C C . GLY A 1 88 ? 2.451 -7.099 -15.439 1.00 87.00 88 GLY A C 1
ATOM 676 O O . GLY A 1 88 ? 1.620 -6.505 -16.124 1.00 87.00 88 GLY A O 1
ATOM 677 N N . ASP A 1 89 ? 2.149 -7.665 -14.266 1.00 89.25 89 ASP A N 1
ATOM 678 C CA . ASP A 1 89 ? 0.837 -7.583 -13.634 1.00 89.25 89 ASP A CA 1
ATOM 679 C C . ASP A 1 89 ? 0.651 -6.203 -12.977 1.00 89.25 89 ASP A C 1
ATOM 681 O O . ASP A 1 89 ? 1.603 -5.589 -12.485 1.00 89.25 89 ASP A O 1
ATOM 685 N N . ILE A 1 90 ? -0.587 -5.708 -12.961 1.00 92.44 90 ILE A N 1
ATOM 686 C CA . ILE A 1 90 ? -0.940 -4.473 -12.253 1.00 92.44 90 ILE A CA 1
ATOM 687 C C . ILE A 1 90 ? -1.021 -4.804 -10.763 1.00 92.44 90 ILE A C 1
ATOM 689 O O . ILE A 1 90 ? -1.893 -5.563 -10.346 1.00 92.44 90 ILE A O 1
ATOM 693 N N . LEU A 1 91 ? -0.112 -4.233 -9.977 1.00 92.00 91 LEU A N 1
ATOM 694 C CA . LEU A 1 91 ? -0.010 -4.462 -8.536 1.00 92.00 91 LEU A CA 1
ATOM 695 C C . LEU A 1 91 ? -1.073 -3.672 -7.772 1.00 92.00 91 LEU A C 1
ATOM 697 O O . LEU A 1 91 ? -1.739 -4.193 -6.884 1.00 92.00 91 LEU A O 1
ATOM 701 N N . ALA A 1 92 ? -1.230 -2.393 -8.115 1.00 92.31 92 ALA A N 1
ATOM 702 C CA . ALA A 1 92 ? -2.092 -1.484 -7.379 1.00 92.31 92 ALA A CA 1
ATOM 703 C C . ALA A 1 92 ? -2.546 -0.302 -8.235 1.00 92.31 92 ALA A C 1
ATOM 705 O O . ALA A 1 92 ? -1.830 0.175 -9.115 1.00 92.31 92 ALA A O 1
ATOM 706 N N . ARG A 1 93 ? -3.734 0.210 -7.910 1.00 93.25 93 ARG A N 1
ATOM 707 C CA . ARG A 1 93 ? -4.266 1.484 -8.405 1.00 93.25 93 ARG A C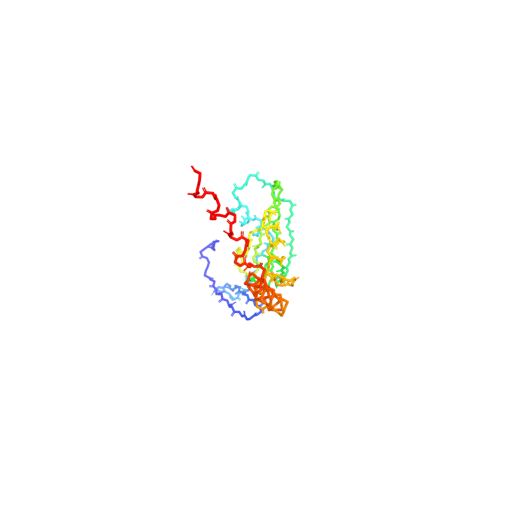A 1
ATOM 708 C C . ARG A 1 93 ? -4.474 2.381 -7.203 1.00 93.25 93 ARG A C 1
ATOM 710 O O . ARG A 1 93 ? -5.121 1.969 -6.235 1.00 93.25 93 ARG A O 1
ATOM 717 N N . ARG A 1 94 ? -3.893 3.571 -7.238 1.00 94.12 94 ARG A N 1
ATOM 718 C CA . ARG A 1 94 ? -3.921 4.528 -6.132 1.00 94.12 94 ARG A CA 1
ATOM 719 C C . ARG A 1 94 ? -4.296 5.889 -6.677 1.00 94.12 94 ARG A C 1
ATOM 721 O O . ARG A 1 94 ? -3.922 6.240 -7.785 1.00 94.12 94 ARG A O 1
ATOM 728 N N . ASN A 1 95 ? -5.048 6.646 -5.904 1.00 94.00 95 ASN A N 1
ATOM 729 C CA . ASN A 1 95 ? -5.410 8.019 -6.219 1.00 94.00 95 ASN A CA 1
ATOM 730 C C . ASN A 1 95 ? -5.456 8.819 -4.915 1.00 94.00 95 ASN A C 1
ATOM 732 O O . ASN A 1 95 ? -5.318 8.261 -3.823 1.00 94.00 95 ASN A O 1
ATOM 736 N N . SER A 1 96 ? -5.655 10.126 -5.017 1.00 92.38 96 SER A N 1
ATOM 737 C CA . SER A 1 96 ? -5.700 11.003 -3.848 1.00 92.38 96 SER A CA 1
ATOM 738 C C . SER A 1 96 ? -6.812 10.630 -2.862 1.00 92.38 96 SER A C 1
ATOM 740 O O . SER A 1 96 ? -6.578 10.679 -1.658 1.00 92.38 96 SER A O 1
ATOM 742 N N . TYR A 1 97 ? -7.975 10.159 -3.327 1.00 93.12 97 TYR A N 1
ATOM 743 C CA . TYR A 1 97 ? -9.041 9.681 -2.434 1.00 93.12 97 TYR A CA 1
ATOM 744 C C . TYR A 1 97 ? -8.610 8.474 -1.603 1.00 93.12 97 TYR A C 1
ATOM 746 O O . TYR A 1 97 ? -8.851 8.440 -0.399 1.00 93.12 97 TYR A O 1
ATOM 754 N N . TRP A 1 98 ? -7.934 7.509 -2.228 1.00 93.19 98 TRP A N 1
ATOM 755 C CA . TRP A 1 98 ? -7.384 6.354 -1.531 1.00 93.19 98 TRP A CA 1
ATOM 756 C C . TRP A 1 98 ? -6.336 6.778 -0.502 1.00 93.19 98 TRP A C 1
ATOM 758 O O . TRP A 1 98 ? -6.355 6.265 0.606 1.00 93.19 98 TRP A O 1
ATOM 768 N N . ARG A 1 99 ? -5.468 7.749 -0.817 1.00 93.31 99 ARG A N 1
ATOM 769 C CA . ARG A 1 99 ? -4.442 8.241 0.124 1.00 93.31 99 ARG A CA 1
ATOM 770 C C . ARG A 1 99 ? -5.058 8.925 1.344 1.00 93.31 99 ARG A C 1
ATOM 772 O O . ARG A 1 99 ? -4.616 8.696 2.464 1.00 93.31 99 ARG A O 1
ATOM 779 N N . VAL A 1 100 ? -6.098 9.736 1.136 1.00 94.50 100 VAL A N 1
ATOM 780 C CA . VAL A 1 100 ? -6.847 10.363 2.237 1.00 94.50 100 VAL A CA 1
ATOM 781 C C . VAL A 1 100 ? -7.548 9.299 3.078 1.00 94.50 100 VAL A C 1
ATOM 783 O O . VAL A 1 100 ? -7.488 9.349 4.304 1.00 94.50 100 VAL A O 1
ATOM 786 N N . PHE A 1 101 ? -8.176 8.313 2.435 1.00 93.44 101 PHE A N 1
ATOM 787 C CA . PHE A 1 101 ? -8.780 7.186 3.137 1.00 93.44 101 PHE A CA 1
ATOM 788 C C . PHE A 1 101 ? -7.741 6.403 3.951 1.00 93.44 101 PHE A C 1
ATOM 790 O O . PHE A 1 101 ? -7.975 6.158 5.129 1.00 93.44 101 PHE A O 1
ATOM 797 N N . ASP A 1 102 ? -6.588 6.067 3.367 1.00 91.25 102 ASP A N 1
ATOM 798 C CA . ASP A 1 102 ? -5.509 5.319 4.026 1.00 91.25 102 ASP A CA 1
ATOM 799 C C . ASP A 1 102 ? -4.939 6.082 5.234 1.00 91.25 102 ASP A C 1
ATOM 801 O O . ASP A 1 102 ? -4.641 5.473 6.256 1.00 91.25 102 ASP A O 1
ATOM 805 N N . PHE A 1 103 ? -4.893 7.418 5.186 1.00 92.06 103 PHE A N 1
ATOM 806 C CA . PHE A 1 103 ? -4.518 8.245 6.338 1.00 92.06 103 PHE A CA 1
ATOM 807 C C . PHE A 1 103 ? -5.506 8.120 7.510 1.00 92.06 103 PHE A C 1
ATOM 809 O O . PHE A 1 103 ? -5.100 7.919 8.657 1.00 92.06 103 PHE A O 1
ATOM 816 N N . PHE A 1 104 ? -6.814 8.215 7.249 1.00 94.69 104 PHE A N 1
ATOM 817 C CA . PHE A 1 104 ? -7.817 8.012 8.302 1.00 94.69 104 PHE A CA 1
ATOM 818 C C . PHE A 1 104 ? -7.878 6.556 8.760 1.00 94.69 104 PHE A C 1
ATOM 820 O O . PHE A 1 104 ? -8.118 6.291 9.937 1.00 94.69 104 PHE A O 1
ATOM 827 N N . TRP A 1 105 ? -7.625 5.620 7.849 1.00 90.62 105 TRP A N 1
ATOM 828 C CA . TRP A 1 105 ? -7.538 4.202 8.147 1.00 90.62 105 TRP A CA 1
ATOM 829 C C . TRP A 1 105 ? -6.389 3.911 9.113 1.00 90.62 105 TRP A C 1
ATOM 831 O O . TRP A 1 105 ? -6.638 3.324 10.161 1.00 90.62 105 TRP A O 1
ATOM 841 N N . MET A 1 106 ? -5.180 4.412 8.831 1.00 90.19 106 MET A N 1
ATOM 842 C CA . MET A 1 106 ? -4.010 4.348 9.718 1.00 90.19 106 MET A CA 1
ATOM 843 C C . MET A 1 106 ? -4.360 4.785 11.144 1.00 90.19 106 MET A C 1
ATOM 845 O O . MET A 1 106 ? -4.062 4.075 12.104 1.00 90.19 106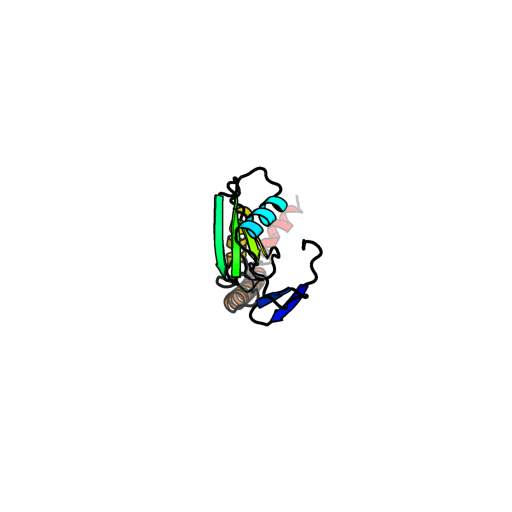 MET A O 1
ATOM 849 N N . LEU A 1 107 ? -5.027 5.936 11.283 1.00 91.19 107 LEU A N 1
ATOM 850 C CA . LEU A 1 107 ? -5.442 6.464 12.582 1.00 91.19 107 LEU A CA 1
ATOM 851 C C . LEU A 1 107 ? -6.501 5.577 13.253 1.00 91.19 107 LEU A C 1
ATOM 853 O O . LEU A 1 107 ? -6.440 5.364 14.461 1.00 91.19 107 LEU A O 1
ATOM 857 N N . HIS A 1 108 ? -7.450 5.043 12.482 1.00 89.94 108 HIS A N 1
ATOM 858 C CA . HIS A 1 108 ? -8.533 4.203 12.994 1.00 89.94 108 HIS A CA 1
ATOM 859 C C . HIS A 1 108 ? -8.037 2.858 13.542 1.00 89.94 108 HIS A C 1
ATOM 861 O O . HIS A 1 108 ? -8.442 2.459 14.633 1.00 89.94 108 HIS A O 1
ATOM 867 N N . ILE A 1 109 ? -7.150 2.166 12.818 1.00 88.00 109 ILE A N 1
ATOM 868 C CA . ILE A 1 109 ? -6.591 0.875 13.261 1.00 88.00 109 ILE A CA 1
ATOM 869 C C . ILE A 1 109 ? -5.350 1.030 14.156 1.00 88.00 109 ILE A C 1
ATOM 871 O O . ILE A 1 109 ? -4.834 0.041 14.680 1.00 88.00 109 ILE A O 1
ATOM 875 N N . MET A 1 110 ? -4.885 2.271 14.346 1.00 88.00 110 MET A N 1
ATOM 876 C CA . MET A 1 110 ? -3.688 2.632 15.116 1.00 88.00 110 MET A CA 1
ATOM 877 C C . MET A 1 110 ? -2.437 1.837 14.704 1.00 88.00 110 MET A C 1
ATOM 879 O O . MET A 1 110 ? -1.581 1.532 15.534 1.00 88.00 110 MET A O 1
ATOM 883 N N . ASP A 1 111 ? -2.339 1.495 13.418 1.00 86.75 111 ASP A N 1
ATOM 884 C CA . ASP A 1 111 ? -1.175 0.846 12.815 1.00 86.75 111 ASP A CA 1
ATOM 885 C C . ASP A 1 111 ? -0.439 1.862 11.944 1.00 86.75 111 ASP A C 1
ATOM 887 O O . ASP A 1 111 ? -0.823 2.106 10.803 1.00 86.75 111 ASP A O 1
ATOM 891 N N . TYR A 1 112 ? 0.612 2.459 12.503 1.00 84.56 112 TYR A N 1
ATOM 892 C CA . TYR A 1 112 ? 1.385 3.535 11.876 1.00 84.56 112 TYR A CA 1
ATOM 893 C C . TYR A 1 112 ? 2.536 3.046 10.988 1.00 84.56 112 TYR A C 1
ATOM 895 O O . TYR A 1 112 ? 3.260 3.869 10.434 1.00 84.56 112 TYR A O 1
ATOM 903 N N . SER A 1 113 ? 2.764 1.731 10.894 1.00 79.69 113 SER A N 1
ATOM 904 C CA . SER A 1 113 ? 3.850 1.174 10.079 1.00 79.69 113 SER A CA 1
ATOM 905 C C . SER A 1 113 ? 3.322 0.450 8.847 1.00 79.69 113 SER A C 1
ATOM 907 O O . SER A 1 113 ? 3.731 0.767 7.733 1.00 79.69 113 SER A O 1
ATOM 909 N N . GLY A 1 114 ? 2.425 -0.519 9.037 1.00 75.31 114 GLY A N 1
ATOM 910 C CA . GLY A 1 114 ? 1.961 -1.407 7.969 1.00 75.31 114 GLY A CA 1
ATOM 911 C C . GLY A 1 114 ? 0.591 -1.051 7.402 1.00 75.31 114 GLY A C 1
ATOM 912 O O . GLY A 1 114 ? 0.231 -1.555 6.338 1.00 75.31 114 GLY A O 1
ATOM 913 N N . HIS A 1 115 ? -0.182 -0.225 8.113 1.00 81.06 115 HIS A N 1
ATOM 914 C CA . HIS A 1 115 ? -1.560 0.156 7.781 1.00 81.06 115 HIS A CA 1
ATOM 915 C C . HIS A 1 115 ? -2.451 -1.065 7.438 1.00 81.06 115 HIS A C 1
ATOM 917 O O . HIS A 1 115 ? -3.352 -0.993 6.599 1.00 81.06 115 HIS A O 1
ATOM 923 N N . SER A 1 116 ? -2.180 -2.222 8.047 1.00 81.38 116 SER A N 1
ATOM 924 C CA . SER A 1 116 ? -2.826 -3.506 7.722 1.00 81.38 116 SER A CA 1
ATOM 925 C C . SER A 1 116 ? -3.067 -4.391 8.943 1.00 81.38 116 SER A C 1
ATOM 927 O O . SER A 1 116 ? -3.981 -5.218 8.923 1.00 81.38 116 SER A O 1
ATOM 929 N N . ASN A 1 117 ? -2.302 -4.215 10.024 1.00 84.44 117 ASN A N 1
ATOM 930 C CA . ASN A 1 117 ? -2.406 -5.057 11.204 1.00 84.44 117 ASN A CA 1
ATOM 931 C C . ASN A 1 117 ? -3.359 -4.465 12.253 1.00 84.44 117 ASN A C 1
ATOM 933 O O . ASN A 1 117 ? -3.003 -3.573 13.025 1.00 84.44 117 ASN A O 1
ATOM 937 N N . PHE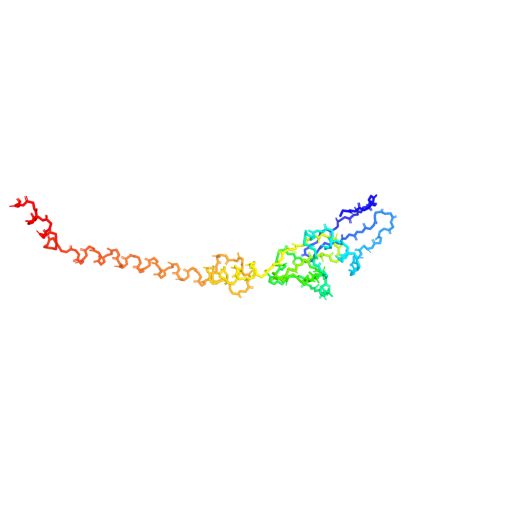 A 1 118 ? -4.554 -5.049 12.343 1.00 80.62 118 PHE A N 1
ATOM 938 C CA . PHE A 1 118 ? -5.560 -4.709 13.353 1.00 80.62 118 PHE A CA 1
ATOM 939 C C . PHE A 1 118 ? -5.261 -5.274 14.752 1.00 80.62 118 PHE A C 1
ATOM 941 O O . PHE A 1 118 ? -5.970 -4.943 15.697 1.00 80.62 118 PHE A O 1
ATOM 948 N N . ASN A 1 119 ? -4.272 -6.159 14.905 1.00 85.56 119 ASN A N 1
ATOM 949 C CA . ASN A 1 119 ? -3.943 -6.806 16.174 1.00 85.56 119 ASN A CA 1
ATOM 950 C C . ASN A 1 119 ? -2.542 -6.391 16.638 1.00 85.56 119 ASN A C 1
ATOM 952 O O . ASN A 1 119 ? -1.591 -7.176 16.633 1.00 85.56 119 ASN A O 1
ATOM 956 N N . ASN A 1 120 ? -2.410 -5.115 16.992 1.00 88.44 120 ASN A N 1
ATOM 957 C CA . ASN A 1 120 ? -1.180 -4.531 17.516 1.00 88.44 120 ASN A CA 1
ATOM 958 C C . ASN A 1 120 ? -1.334 -4.147 19.003 1.00 88.44 120 ASN A C 1
ATOM 960 O O . ASN A 1 120 ? -2.440 -3.994 19.524 1.00 88.44 120 ASN A O 1
ATOM 964 N N . SER A 1 121 ? -0.219 -3.978 19.716 1.00 90.75 121 SER A N 1
ATOM 965 C CA . SER A 1 121 ? -0.247 -3.704 21.162 1.00 90.75 121 SER A CA 1
ATOM 966 C C . SER A 1 121 ? -0.956 -2.392 21.525 1.00 90.75 121 SER A C 1
ATOM 968 O O . SER A 1 121 ? -1.522 -2.284 22.615 1.00 90.75 121 SER A O 1
ATOM 970 N N . ILE A 1 122 ? -0.945 -1.399 20.628 1.00 91.19 122 ILE A N 1
ATOM 971 C CA . ILE A 1 122 ? -1.575 -0.092 20.857 1.00 91.19 122 ILE A CA 1
ATOM 972 C C . ILE A 1 122 ? -3.092 -0.262 20.882 1.00 91.19 122 ILE A C 1
ATOM 974 O O . ILE A 1 122 ? -3.732 0.121 21.862 1.00 91.19 122 ILE A O 1
ATOM 978 N N . ILE A 1 123 ? -3.666 -0.898 19.857 1.00 91.69 123 ILE A N 1
ATOM 979 C CA . ILE A 1 123 ? -5.115 -1.091 19.786 1.00 91.69 123 ILE A CA 1
ATOM 980 C C . ILE A 1 123 ? -5.637 -2.021 20.878 1.00 91.69 123 ILE A C 1
ATOM 982 O O . ILE A 1 123 ? -6.691 -1.746 21.448 1.00 91.69 123 ILE A O 1
ATOM 986 N N . VAL A 1 124 ? -4.866 -3.042 21.268 1.00 92.69 124 VAL A N 1
ATOM 987 C CA . VAL A 1 124 ? -5.197 -3.884 22.429 1.00 92.69 124 VAL A CA 1
ATOM 988 C C . VAL A 1 124 ? -5.244 -3.054 23.715 1.00 92.69 124 VAL A C 1
ATOM 990 O O . VAL A 1 124 ? -6.199 -3.160 24.483 1.00 92.69 124 VAL A O 1
ATOM 993 N N . THR A 1 125 ? -4.258 -2.184 23.945 1.00 94.88 125 THR A N 1
ATOM 994 C CA . THR A 1 125 ? -4.219 -1.327 25.142 1.00 94.88 125 THR A CA 1
ATOM 995 C C . THR A 1 125 ? -5.402 -0.358 25.177 1.00 94.88 125 THR A C 1
ATOM 997 O O . THR A 1 125 ? -6.078 -0.238 26.199 1.00 94.88 125 THR A O 1
ATOM 1000 N N . VAL A 1 126 ? -5.698 0.300 24.055 1.00 94.56 126 VAL A N 1
ATOM 1001 C CA . VAL A 1 126 ? -6.844 1.214 23.946 1.00 94.56 126 VAL A CA 1
ATOM 1002 C C . VAL A 1 126 ? -8.166 0.475 24.142 1.00 94.56 126 VAL A C 1
ATOM 1004 O O . VAL A 1 126 ? -9.041 0.988 24.835 1.00 94.56 126 VAL A O 1
ATOM 1007 N N . ALA A 1 127 ? -8.309 -0.740 23.608 1.00 94.69 127 ALA A N 1
ATOM 1008 C CA . ALA A 1 127 ? -9.499 -1.561 23.814 1.00 94.69 127 ALA A CA 1
ATOM 1009 C C . ALA A 1 127 ? -9.707 -1.901 25.299 1.00 94.69 127 ALA A C 1
ATOM 1011 O O . ALA A 1 127 ? -10.822 -1.775 25.806 1.00 94.69 127 ALA A O 1
ATOM 1012 N N . LEU A 1 128 ? -8.642 -2.257 26.025 1.00 96.94 128 LEU A N 1
ATOM 1013 C CA . LEU A 1 128 ? -8.715 -2.504 27.469 1.00 96.94 128 LEU A CA 1
ATOM 1014 C C . LEU A 1 128 ? -9.125 -1.246 28.248 1.00 96.94 128 LEU A C 1
ATOM 1016 O O . LEU A 1 128 ? -9.971 -1.330 29.139 1.00 96.94 128 LEU A O 1
ATOM 1020 N N . ILE A 1 129 ? -8.585 -0.077 27.889 1.00 97.25 129 ILE A N 1
ATOM 1021 C CA . ILE A 1 129 ? -8.975 1.208 28.493 1.00 97.25 129 ILE A CA 1
ATOM 1022 C C . ILE A 1 129 ? -10.446 1.521 28.198 1.00 97.25 129 ILE A C 1
ATOM 1024 O O . ILE A 1 129 ? -11.179 1.917 29.102 1.00 97.25 129 ILE A O 1
ATOM 1028 N N . ALA A 1 130 ? -10.901 1.315 26.961 1.00 96.56 130 ALA A N 1
ATOM 1029 C CA . ALA A 1 130 ? -12.287 1.545 26.567 1.00 96.56 130 ALA A CA 1
ATOM 1030 C C . ALA A 1 130 ? -13.256 0.624 27.324 1.00 96.56 130 ALA A C 1
ATOM 1032 O O . ALA A 1 130 ? -14.290 1.086 27.801 1.00 96.56 130 ALA A O 1
ATOM 1033 N N . ILE A 1 131 ? -12.901 -0.653 27.504 1.00 97.94 131 ILE A N 1
ATOM 1034 C CA . ILE A 1 131 ? -13.669 -1.599 28.326 1.00 97.94 131 ILE A CA 1
ATOM 1035 C C . ILE A 1 131 ? -13.705 -1.131 29.784 1.00 97.94 131 ILE A C 1
ATOM 1037 O O . ILE A 1 131 ? -14.776 -1.095 30.388 1.00 97.94 131 ILE A O 1
ATOM 1041 N N . TRP A 1 132 ? -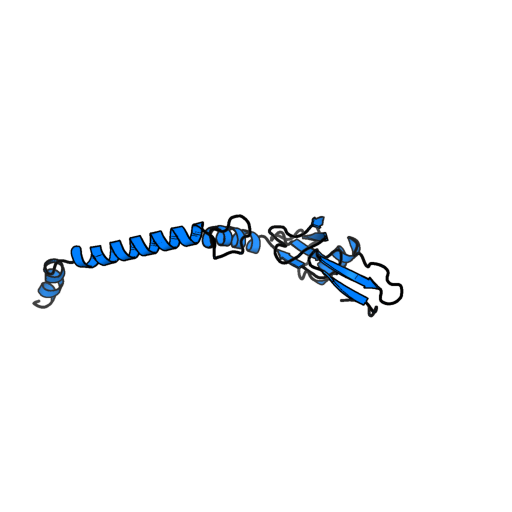12.561 -0.735 30.348 1.00 98.19 132 TRP A N 1
ATOM 1042 C CA . TRP A 1 132 ? -12.481 -0.247 31.725 1.00 98.19 132 TRP A CA 1
ATOM 1043 C C . TRP A 1 132 ? -13.336 1.012 31.946 1.00 98.19 132 TRP A C 1
ATOM 1045 O O . TRP A 1 132 ? -14.100 1.071 32.911 1.00 98.19 132 TRP A O 1
ATOM 1055 N N . LEU A 1 133 ? -13.281 1.980 31.025 1.00 97.69 133 LEU A N 1
ATOM 1056 C CA . LEU A 1 133 ? -14.129 3.177 31.041 1.00 97.69 133 LEU A CA 1
ATOM 1057 C C . LEU A 1 133 ? -15.614 2.844 30.836 1.00 97.69 133 LEU A C 1
ATOM 1059 O O . LEU A 1 133 ? -16.476 3.448 31.471 1.00 97.69 133 LEU A O 1
ATOM 1063 N N . GLY A 1 134 ? -15.928 1.871 29.981 1.00 97.25 134 GLY A N 1
ATOM 1064 C CA . GLY A 1 134 ? -17.294 1.399 29.769 1.00 97.25 134 GLY A CA 1
ATOM 1065 C C . GLY A 1 134 ? -17.887 0.778 31.033 1.00 97.25 134 GLY A C 1
ATOM 1066 O O . GLY A 1 134 ? -19.007 1.109 31.419 1.00 97.25 134 GLY A O 1
ATOM 1067 N N . ILE A 1 135 ? -17.114 -0.063 31.727 1.00 97.38 135 ILE A N 1
ATOM 1068 C CA . ILE A 1 135 ? -17.520 -0.658 33.006 1.00 97.38 135 ILE A CA 1
ATOM 1069 C C . ILE A 1 135 ? -17.663 0.424 34.079 1.00 97.38 135 ILE A C 1
ATOM 1071 O O . ILE A 1 135 ? -18.656 0.423 34.807 1.00 97.38 135 ILE A O 1
ATOM 1075 N N . SER A 1 136 ? -16.718 1.364 34.179 1.00 96.00 136 SER A N 1
ATOM 1076 C CA . SER A 1 136 ? -16.795 2.433 35.180 1.00 96.00 136 SER A CA 1
ATOM 1077 C C . SER A 1 136 ? -18.013 3.334 34.952 1.00 96.00 136 SER A C 1
ATOM 1079 O O . SER A 1 136 ? -18.756 3.601 35.896 1.00 96.00 136 SER A O 1
ATOM 1081 N N . GLY A 1 137 ? -18.291 3.716 33.702 1.00 93.75 137 GLY A N 1
ATOM 1082 C CA . GLY A 1 137 ? -19.485 4.469 33.320 1.00 93.75 137 GLY A CA 1
ATOM 1083 C C . GLY A 1 137 ? -20.782 3.704 33.594 1.00 93.75 137 GLY A C 1
ATOM 1084 O O . GLY A 1 137 ? -21.737 4.278 34.116 1.00 93.75 137 GLY A O 1
ATOM 1085 N N . PHE A 1 138 ? -20.807 2.398 33.317 1.00 94.75 138 PHE A N 1
ATOM 1086 C CA . PHE A 1 138 ? -21.952 1.538 33.620 1.00 94.75 138 PHE A CA 1
ATOM 1087 C C . PHE A 1 138 ? -22.217 1.444 35.128 1.00 94.75 138 PHE A C 1
ATOM 1089 O O . PHE A 1 138 ? -23.358 1.588 35.555 1.00 94.75 138 PHE A O 1
ATOM 1096 N N . ILE A 1 139 ? -21.179 1.277 35.954 1.00 93.06 139 ILE A N 1
ATOM 1097 C CA . ILE A 1 139 ? -21.310 1.286 37.421 1.00 93.06 139 ILE A CA 1
ATOM 1098 C C . ILE A 1 139 ? -21.818 2.652 37.902 1.00 93.06 139 ILE A C 1
ATOM 1100 O O . ILE A 1 139 ? -22.756 2.718 38.700 1.00 93.06 139 ILE A O 1
ATOM 1104 N N . LEU A 1 140 ? -21.243 3.746 37.391 1.00 91.44 140 LEU A N 1
ATOM 1105 C CA . LEU A 1 140 ? -21.661 5.108 37.731 1.00 91.44 140 LEU A CA 1
ATOM 1106 C C . LEU A 1 140 ? -23.119 5.383 37.363 1.00 91.44 140 LEU A C 1
ATOM 1108 O O . LEU A 1 140 ? -23.789 6.102 38.097 1.00 91.44 140 LEU A O 1
ATOM 1112 N N . LEU A 1 141 ? -23.637 4.788 36.287 1.00 89.12 141 LEU A N 1
ATOM 1113 C CA . LEU A 1 141 ? -25.039 4.912 35.898 1.00 89.12 141 LEU A CA 1
ATOM 1114 C C . LEU A 1 141 ? -25.974 4.452 37.028 1.00 89.12 141 LEU A C 1
ATOM 1116 O O . LEU A 1 141 ? -26.883 5.187 37.411 1.00 89.12 141 LEU A O 1
ATOM 1120 N N . PHE A 1 142 ? -25.717 3.288 37.629 1.00 84.75 142 PHE A N 1
ATOM 1121 C CA . PHE A 1 142 ? -26.537 2.785 38.741 1.00 84.75 142 PHE A CA 1
ATOM 1122 C C . PHE A 1 142 ? -26.325 3.549 40.050 1.00 84.75 142 PHE A C 1
ATOM 1124 O O . PHE A 1 142 ? -27.251 3.639 40.854 1.00 84.75 142 PHE A O 1
ATOM 1131 N N . TYR A 1 143 ? -25.133 4.109 40.270 1.00 81.88 143 TYR A N 1
ATOM 1132 C CA . TYR A 1 143 ? -24.865 4.945 41.443 1.00 81.88 143 TYR A CA 1
ATOM 1133 C C . TYR A 1 143 ? -25.475 6.350 41.333 1.00 81.88 143 TYR A C 1
ATOM 1135 O O . TYR A 1 143 ? -25.907 6.905 42.342 1.00 81.88 143 TYR A O 1
ATOM 1143 N N . SER A 1 144 ? -25.509 6.920 40.127 1.00 76.31 144 SER A N 1
ATOM 1144 C CA . SER A 1 144 ? -25.987 8.280 39.862 1.00 76.31 144 SER A CA 1
ATOM 1145 C C . SER A 1 144 ? -27.513 8.351 39.789 1.00 76.31 144 SER A C 1
ATOM 1147 O O . SER A 1 144 ? -28.106 9.273 40.340 1.00 76.31 144 SER A O 1
ATOM 1149 N N . PHE A 1 145 ? -28.177 7.351 39.193 1.00 67.25 145 PHE A N 1
ATOM 1150 C CA . PHE A 1 145 ? -29.640 7.304 39.155 1.00 67.25 145 PHE A CA 1
ATOM 1151 C C . PHE A 1 145 ? -30.224 6.885 40.510 1.00 67.25 145 PHE A C 1
ATOM 1153 O O . PHE A 1 145 ? -30.490 5.710 40.778 1.00 67.25 145 PHE A O 1
ATOM 1160 N N . ARG A 1 146 ? -30.487 7.864 41.381 1.00 64.31 146 ARG A N 1
ATOM 1161 C CA . ARG A 1 146 ? -31.227 7.642 42.627 1.00 64.31 146 ARG A CA 1
ATOM 1162 C C . ARG A 1 146 ? -32.721 7.613 42.295 1.00 64.31 146 ARG A C 1
ATOM 1164 O O . ARG A 1 146 ? -33.207 8.412 41.504 1.00 64.31 146 ARG A O 1
ATOM 1171 N N . ARG A 1 147 ? -33.511 6.747 42.951 1.00 57.19 147 ARG A N 1
ATOM 1172 C CA . ARG A 1 147 ? -34.981 6.649 42.737 1.00 57.19 147 ARG A CA 1
ATOM 1173 C C . ARG A 1 147 ? -35.734 7.995 42.819 1.00 57.19 147 ARG A C 1
ATOM 1175 O O . ARG A 1 147 ? -36.829 8.094 42.278 1.00 57.19 147 ARG A O 1
ATOM 1182 N N . ARG A 1 148 ? -35.155 9.013 43.471 1.00 59.69 148 ARG A N 1
ATOM 1183 C CA . ARG A 1 148 ? -35.704 10.377 43.571 1.00 59.69 148 ARG A CA 1
ATOM 1184 C C . ARG A 1 148 ? -35.654 11.166 42.255 1.00 59.69 148 ARG A C 1
ATOM 1186 O O . ARG A 1 148 ? -36.539 11.983 42.039 1.00 59.69 148 ARG A O 1
ATOM 1193 N N . ASP A 1 149 ? -34.717 10.883 41.351 1.00 62.91 149 ASP A N 1
ATOM 1194 C CA . ASP A 1 149 ? -34.589 11.609 40.073 1.00 62.91 149 ASP A CA 1
ATOM 1195 C C . ASP A 1 149 ? -35.707 11.239 39.080 1.00 62.91 149 ASP A C 1
ATOM 1197 O O . ASP A 1 149 ? -36.090 12.025 38.216 1.00 62.91 149 ASP A O 1
ATOM 1201 N N . PHE A 1 150 ? -36.321 10.068 39.271 1.00 61.47 150 PHE A N 1
ATOM 1202 C CA . PHE A 1 150 ? -37.501 9.625 38.528 1.00 61.47 150 PHE A CA 1
ATOM 1203 C C . PHE A 1 150 ? -38.834 10.097 39.145 1.00 61.47 150 PHE A C 1
ATOM 1205 O O . PHE A 1 150 ? -39.889 9.862 38.554 1.00 61.47 150 PHE A O 1
ATOM 1212 N N . GLU A 1 151 ? -38.842 10.806 40.287 1.00 58.81 151 GLU A N 1
ATOM 1213 C CA . GLU A 1 151 ? -40.092 11.354 40.849 1.00 58.81 151 GLU A CA 1
ATOM 1214 C C . GLU A 1 151 ? -40.705 12.456 39.972 1.00 58.81 151 GLU A C 1
ATOM 1216 O O . GLU A 1 151 ? -41.929 12.603 39.939 1.00 58.81 151 GLU A O 1
ATOM 1221 N N . PHE A 1 152 ? -39.889 13.178 39.196 1.00 61.44 152 PHE A N 1
ATOM 1222 C CA . PHE A 1 152 ? -40.364 14.149 38.202 1.00 61.44 152 PHE A CA 1
ATOM 1223 C C . PHE A 1 152 ? -41.267 13.500 37.134 1.00 61.44 152 PHE A C 1
ATOM 1225 O O . PHE A 1 152 ? -42.283 14.080 36.749 1.00 61.44 152 PHE A O 1
ATOM 1232 N N . LEU A 1 153 ? -40.966 12.264 36.717 1.00 61.44 153 LEU A N 1
ATOM 1233 C CA . LEU A 1 153 ? -41.801 11.509 35.773 1.00 61.44 153 LEU A CA 1
ATOM 1234 C C . LEU A 1 153 ? -43.111 11.017 36.408 1.00 61.44 153 LEU A C 1
ATOM 1236 O O . LEU A 1 153 ? -44.108 10.873 35.704 1.00 61.44 153 LEU A O 1
ATOM 1240 N N . ARG A 1 154 ? -43.145 10.810 37.732 1.00 58.94 154 ARG A N 1
ATOM 1241 C CA . ARG A 1 154 ? -44.373 10.444 38.458 1.00 58.94 154 ARG A CA 1
ATOM 1242 C C . ARG A 1 154 ? -45.310 11.640 38.640 1.00 58.94 154 ARG A C 1
ATOM 1244 O O . ARG A 1 154 ? -46.517 11.484 38.505 1.00 58.94 154 ARG A O 1
ATOM 1251 N N . ARG A 1 155 ? -44.763 12.840 38.867 1.00 58.59 155 ARG A N 1
ATOM 1252 C CA . ARG A 1 155 ? -45.544 14.069 39.099 1.00 58.59 155 ARG A CA 1
ATOM 1253 C C . ARG A 1 155 ? -46.279 14.590 37.850 1.00 58.59 155 ARG A C 1
ATOM 1255 O O . ARG A 1 155 ? -47.255 15.313 37.980 1.00 58.59 155 ARG A O 1
ATOM 1262 N N . ARG A 1 156 ? -45.846 14.198 36.644 1.00 57.38 156 ARG A N 1
ATOM 1263 C CA . ARG A 1 156 ? -46.497 14.550 35.363 1.00 57.38 156 ARG A CA 1
ATOM 1264 C C . ARG A 1 156 ? -47.704 13.676 34.989 1.00 57.38 156 ARG A C 1
ATOM 1266 O O . ARG A 1 156 ? -48.335 13.963 33.982 1.00 57.38 156 ARG A O 1
ATOM 1273 N N . ARG A 1 157 ? -48.002 12.612 35.746 1.00 57.78 157 ARG A N 1
ATOM 1274 C CA . ARG A 1 157 ? -49.175 11.738 35.527 1.00 57.78 157 ARG A CA 1
ATOM 1275 C C . ARG A 1 157 ? -50.407 12.125 36.355 1.00 57.78 157 ARG A C 1
ATOM 1277 O O . ARG A 1 157 ? -51.434 11.479 36.202 1.00 57.78 157 ARG A O 1
ATOM 1284 N N . GLU A 1 158 ? -50.302 13.130 37.224 1.00 57.09 158 GLU A N 1
ATOM 1285 C CA . GLU A 1 158 ? -51.386 13.572 38.122 1.00 57.09 158 GLU A CA 1
ATOM 1286 C C . GLU A 1 158 ? -52.000 14.937 37.728 1.00 57.09 158 GLU A C 1
ATOM 1288 O O . GLU A 1 158 ? -52.698 15.546 38.533 1.00 57.09 158 GLU A O 1
ATOM 1293 N N . ILE A 1 159 ? -51.764 15.414 36.498 1.00 50.94 159 ILE A N 1
ATOM 1294 C CA . ILE A 1 159 ? -52.447 16.569 35.875 1.00 50.94 159 ILE A CA 1
ATOM 1295 C C . ILE A 1 159 ? -53.106 16.074 34.591 1.00 50.94 159 ILE A C 1
ATOM 1297 O O . ILE A 1 159 ? -54.271 16.449 34.347 1.00 50.94 159 ILE A O 1
#

Radius of gyration: 27.33 Å; chains: 1; bounding box: 68×38×71 Å

Sequence (159 aa):
MNRGLPVYRIRRADGETLLNARDGAVIVFNQQFAKQTANADFTGNHEIESITAGLAPDIETRDSTGPYWRVNFSDGNSTSIYISASSGDILARRNSYWRVFDFFWMLHIMDYSGHSNFNNSIIVTVALIAIWLGISGFILLFYSFRRRDFEFLRRRREI

Foldseek 3Di:
DDPPFDWDWDQDPQAIAIAGPPPRHTQFADPVLVLVLCVVVDPDPFDFPDKDKDADDDQQQPVHGGIWIWTFTPDPFRWIWIAHRGPRHTRGIDTNVNVVVLVVLCVVLVPVGRSPDSDDPVNVVVVVVVVVVVVVVVVVVVVVDDVVVCVVVVVVVPD

pLDDT: mean 85.68, std 11.24, range [46.19, 98.19]